Protein AF-A0A973L308-F1 (afdb_monomer)

Foldseek 3Di:
DDDDDDDPDDPLVVVLVVLLPDDPPDAAEDEDPDPVSCVSSVVSVYHYDYPCVVPPDD

Solvent-accessible surface area (backbone atoms only — not comparable to full-atom values): 3825 Å² total; per-residue (Å²): 140,82,92,85,82,87,47,96,70,53,60,66,59,46,49,45,52,56,60,65,71,50,64,88,91,59,88,45,79,46,73,46,83,56,69,65,58,51,52,57,37,39,76,67,70,32,47,78,45,49,55,53,81,82,52,70,81,132

Mean predicted aligned error: 2.77 Å

Nearest PDB structures (foldseek):
  7p97-assembly2_BBB  TM=6.697E-01  e=4.491E-01  Mycetohabitans rhizoxinica HKI 454
  5mq9-assembly2_B  TM=7.871E-01  e=1.256E+00  Bacillus subtilis subsp. subtilis str. 168
  4i9f-assembly1_B  TM=6.060E-01  e=2.495E+00  Mycobacterium tuberculosis
  6ifi-assembly1_A  TM=5.890E-01  e=2.495E+00  Vibrio cholerae
  1gq9-assembly1_B  TM=4.609E-01  e=1.896E+00  Escherichia coli

Sequence (58 aa):
GVRVERAPGSGDDRIVEVVAAREPGRPCLAVTADRELRTRVRALGAEVTGPRSVRPAD

Structure (mmCIF, N/CA/C/O backbone):
data_AF-A0A973L308-F1
#
_entry.id   AF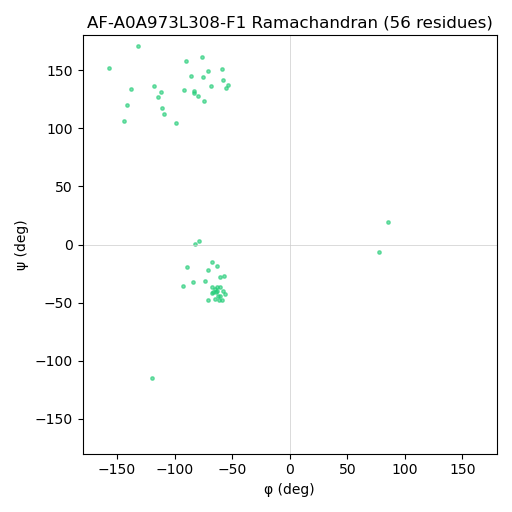-A0A973L308-F1
#
loop_
_atom_site.group_PDB
_atom_site.id
_atom_site.type_symbol
_atom_site.label_atom_id
_atom_site.label_alt_id
_atom_site.label_comp_id
_atom_site.label_asym_id
_atom_site.label_entity_id
_atom_site.label_seq_id
_atom_site.pdbx_PDB_ins_code
_atom_site.Cartn_x
_atom_site.Cartn_y
_atom_site.Cartn_z
_atom_site.occupancy
_atom_site.B_iso_or_equiv
_atom_site.auth_seq_id
_atom_site.auth_comp_id
_atom_site.auth_asym_id
_atom_site.auth_atom_id
_atom_site.pdbx_PDB_model_num
ATOM 1 N N . GLY A 1 1 ? -17.642 -12.861 1.298 1.00 92.31 1 GLY A N 1
ATOM 2 C CA . GLY A 1 1 ? -16.933 -12.899 -0.001 1.00 92.31 1 GLY A CA 1
ATOM 3 C C . GLY A 1 1 ? -15.831 -11.855 -0.020 1.00 92.31 1 GLY A C 1
ATOM 4 O O . GLY A 1 1 ? -15.766 -11.070 0.917 1.00 92.31 1 GLY A O 1
ATOM 5 N N . VAL A 1 2 ? -14.978 -11.837 -1.049 1.00 95.38 2 VAL A N 1
ATOM 6 C CA . VAL A 1 2 ? -13.868 -10.870 -1.188 1.00 95.38 2 VAL A CA 1
ATOM 7 C C . VAL A 1 2 ? -14.083 -10.039 -2.455 1.00 95.38 2 VAL A C 1
ATOM 9 O O . VAL A 1 2 ? -14.453 -10.597 -3.487 1.00 95.38 2 VAL A O 1
ATOM 12 N N . ARG A 1 3 ? -13.866 -8.719 -2.387 1.00 95.50 3 ARG A N 1
ATOM 13 C CA . ARG A 1 3 ? -13.857 -7.850 -3.575 1.00 95.50 3 ARG A CA 1
ATOM 14 C C . ARG A 1 3 ? -12.510 -7.993 -4.275 1.00 95.50 3 ARG A C 1
ATOM 16 O O . ARG A 1 3 ? -11.474 -7.827 -3.640 1.00 95.50 3 ARG A O 1
ATOM 23 N N . VAL A 1 4 ? -12.538 -8.281 -5.570 1.00 95.94 4 VAL A N 1
ATOM 24 C CA . VAL A 1 4 ? -11.339 -8.374 -6.408 1.00 95.94 4 VAL A CA 1
ATOM 25 C C . VAL A 1 4 ? -1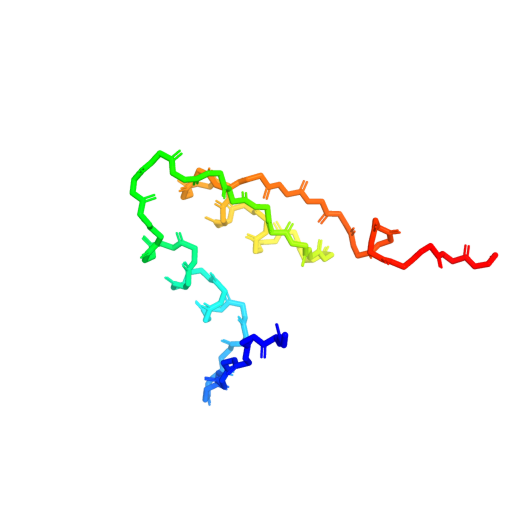1.388 -7.254 -7.434 1.00 95.94 4 VAL A C 1
ATOM 27 O O . VAL A 1 4 ? -12.377 -7.116 -8.150 1.00 95.94 4 VAL A O 1
ATOM 30 N N . GLU A 1 5 ? -10.320 -6.468 -7.515 1.00 95.62 5 GLU A N 1
ATOM 31 C CA . GLU A 1 5 ? -10.173 -5.418 -8.520 1.00 95.62 5 GLU A CA 1
ATOM 32 C C . GLU A 1 5 ? -9.074 -5.779 -9.513 1.00 95.62 5 GLU A C 1
ATOM 34 O O . GLU A 1 5 ? -7.970 -6.152 -9.119 1.00 95.62 5 GLU A O 1
ATOM 39 N N . ARG A 1 6 ? -9.366 -5.664 -10.815 1.00 95.25 6 ARG A N 1
ATOM 40 C CA . ARG A 1 6 ? -8.343 -5.817 -11.856 1.00 95.25 6 ARG A CA 1
ATOM 41 C C . ARG A 1 6 ? -7.584 -4.509 -12.038 1.00 95.25 6 ARG A C 1
ATOM 43 O O . ARG A 1 6 ? -8.204 -3.465 -12.243 1.00 95.25 6 ARG A O 1
ATOM 50 N N . ALA A 1 7 ? -6.259 -4.600 -12.033 1.00 96.38 7 ALA A N 1
ATOM 51 C CA . ALA A 1 7 ? -5.360 -3.522 -12.409 1.00 96.38 7 ALA A CA 1
ATOM 52 C C . ALA A 1 7 ? -4.912 -3.736 -13.866 1.00 96.38 7 ALA A C 1
ATOM 54 O O . ALA A 1 7 ? -4.122 -4.643 -14.114 1.00 96.38 7 ALA A O 1
ATOM 55 N N . PRO A 1 8 ? -5.429 -2.970 -14.847 1.00 86.69 8 PRO A N 1
ATOM 56 C CA . PRO A 1 8 ? -5.010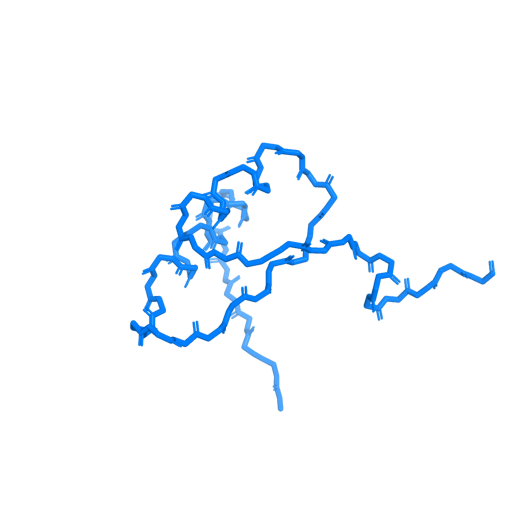 -3.108 -16.246 1.00 86.69 8 PRO A CA 1
ATOM 57 C C . PRO A 1 8 ? -3.550 -2.677 -16.479 1.00 86.69 8 PRO A C 1
ATOM 59 O O . PRO A 1 8 ? -2.983 -3.008 -17.514 1.00 86.69 8 PRO A O 1
ATOM 62 N N . GLY A 1 9 ? -2.951 -1.967 -15.515 1.00 91.69 9 GLY A N 1
ATOM 63 C CA . GLY A 1 9 ? -1.525 -1.655 -15.452 1.00 91.69 9 GLY A CA 1
ATOM 64 C C . GLY A 1 9 ? -0.898 -2.222 -14.179 1.00 91.69 9 GLY A C 1
ATOM 65 O O . GLY A 1 9 ? -0.845 -3.434 -13.986 1.00 91.69 9 GLY A O 1
ATOM 66 N N . SER A 1 10 ? -0.438 -1.344 -13.292 1.00 95.62 10 SER A N 1
ATOM 67 C CA . SER A 1 10 ? 0.188 -1.750 -12.034 1.00 95.62 10 SER A CA 1
ATOM 68 C C . SER A 1 10 ? -0.839 -2.061 -10.946 1.00 95.62 10 SER A C 1
ATOM 70 O O . SER A 1 10 ? -1.741 -1.265 -10.668 1.00 95.62 10 SER A O 1
ATOM 72 N N . GLY A 1 11 ? -0.662 -3.204 -10.280 1.00 96.31 11 GLY A N 1
ATOM 73 C CA . GLY A 1 11 ? -1.400 -3.530 -9.060 1.00 96.31 11 GLY A CA 1
ATOM 74 C C . GLY A 1 11 ? -1.143 -2.520 -7.944 1.00 96.31 11 GLY A C 1
ATOM 75 O O . GLY A 1 11 ? -2.074 -2.153 -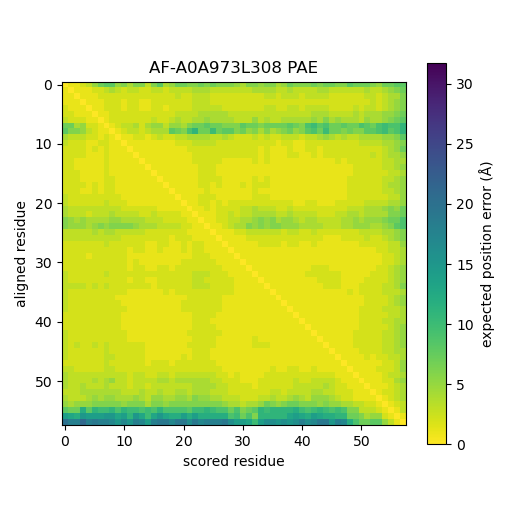7.233 1.00 96.31 11 GLY A O 1
ATOM 76 N N . ASP A 1 12 ? 0.084 -2.012 -7.844 1.00 96.88 12 ASP A N 1
ATOM 77 C CA . ASP A 1 12 ? 0.473 -1.054 -6.810 1.00 96.88 12 ASP A CA 1
ATOM 78 C C . ASP A 1 12 ? -0.227 0.290 -7.011 1.00 96.88 12 ASP A C 1
ATOM 80 O O . ASP A 1 12 ? -0.758 0.855 -6.055 1.00 96.88 12 ASP A O 1
ATOM 84 N N . ASP A 1 13 ? -0.327 0.762 -8.256 1.00 96.81 13 ASP A N 1
ATOM 85 C CA . ASP A 1 13 ? -1.072 1.987 -8.560 1.00 96.81 13 ASP A CA 1
ATOM 86 C C . ASP A 1 13 ? -2.559 1.817 -8.246 1.00 96.81 13 ASP A C 1
ATOM 88 O O . ASP A 1 13 ? -3.156 2.682 -7.604 1.00 96.81 13 ASP A O 1
ATOM 92 N N . ARG A 1 14 ? -3.143 0.655 -8.575 1.00 98.00 14 ARG A N 1
ATOM 93 C CA . ARG A 1 14 ? -4.531 0.363 -8.194 1.00 98.00 14 ARG A CA 1
ATOM 94 C C . ARG A 1 14 ? -4.713 0.301 -6.676 1.00 98.00 14 ARG A C 1
ATOM 96 O O . ARG A 1 14 ? -5.735 0.754 -6.168 1.00 98.00 14 ARG A O 1
ATOM 103 N N . ILE A 1 15 ? -3.747 -0.225 -5.926 1.00 97.75 15 ILE A N 1
ATOM 104 C CA . ILE A 1 15 ? -3.805 -0.207 -4.458 1.00 97.75 15 ILE A CA 1
ATOM 105 C C . ILE A 1 15 ? -3.820 1.238 -3.948 1.00 97.75 15 ILE A C 1
ATOM 107 O O . ILE A 1 15 ? -4.635 1.560 -3.085 1.00 97.75 15 ILE A O 1
ATOM 111 N N . VAL A 1 16 ? -2.974 2.118 -4.490 1.00 97.94 16 VAL A N 1
ATOM 112 C CA . VAL A 1 16 ? -2.952 3.542 -4.113 1.00 97.94 16 VAL A CA 1
ATOM 113 C C . VAL A 1 16 ? -4.296 4.211 -4.412 1.00 97.94 16 VAL A C 1
ATOM 115 O O . VAL A 1 16 ? -4.828 4.899 -3.542 1.00 97.94 16 VAL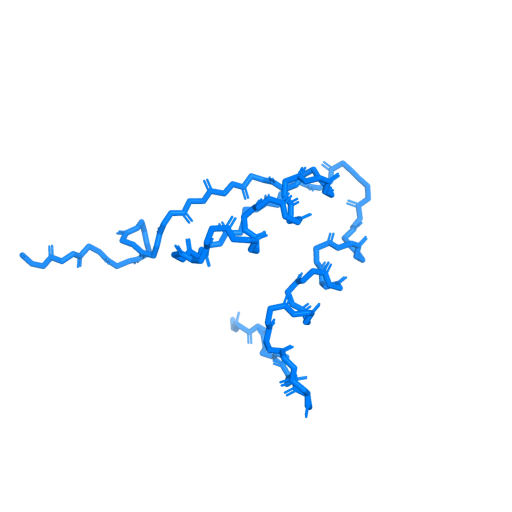 A O 1
ATOM 118 N N . GLU A 1 17 ? -4.885 3.962 -5.584 1.00 97.50 17 GLU A N 1
ATOM 119 C CA . GLU A 1 17 ? -6.215 4.470 -5.958 1.00 97.50 17 GLU A CA 1
ATOM 12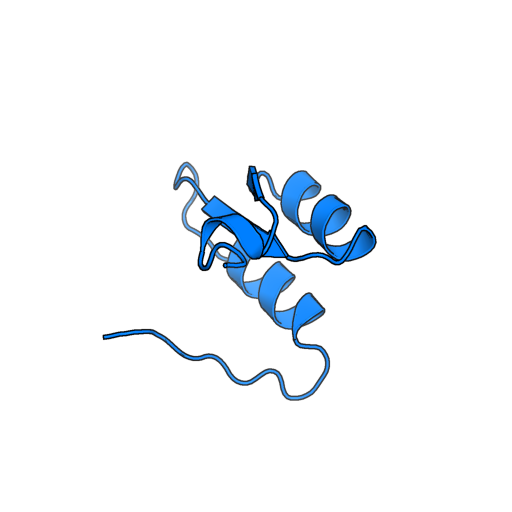0 C C . GLU A 1 17 ? -7.305 4.010 -4.978 1.00 97.50 17 GLU A C 1
ATOM 122 O O . GLU A 1 17 ? -8.080 4.826 -4.478 1.00 97.50 17 GLU A O 1
ATOM 127 N N . VAL A 1 18 ? -7.339 2.715 -4.646 1.00 97.06 18 VAL A N 1
ATOM 128 C CA . VAL A 1 18 ? -8.318 2.147 -3.704 1.00 97.06 18 VAL A CA 1
ATOM 129 C C . VAL A 1 18 ? -8.153 2.740 -2.303 1.00 97.06 18 VAL A C 1
ATOM 131 O O . VAL A 1 18 ? -9.144 3.029 -1.632 1.00 97.06 18 VAL A O 1
ATOM 134 N N . VAL A 1 19 ? -6.913 2.947 -1.850 1.00 97.88 19 VAL A N 1
ATOM 135 C CA . VAL A 1 19 ? -6.630 3.581 -0.555 1.00 97.88 19 VAL A CA 1
ATOM 136 C C . VAL A 1 19 ? -7.062 5.048 -0.558 1.00 97.88 19 VAL A C 1
ATOM 138 O O . VAL A 1 19 ? -7.611 5.511 0.442 1.00 97.88 19 VAL A O 1
ATOM 141 N N . ALA A 1 20 ? -6.831 5.780 -1.649 1.00 97.44 20 ALA A N 1
ATOM 142 C CA . ALA A 1 20 ? -7.209 7.187 -1.774 1.00 97.44 20 ALA A CA 1
ATOM 143 C C . ALA A 1 20 ? -8.732 7.382 -1.817 1.00 97.44 20 ALA A C 1
ATOM 145 O O . ALA A 1 20 ? -9.239 8.335 -1.235 1.00 97.44 20 ALA A O 1
ATOM 146 N N . ALA A 1 21 ? -9.461 6.461 -2.452 1.00 97.19 21 ALA A N 1
ATOM 147 C CA . ALA A 1 21 ? -10.914 6.527 -2.610 1.00 97.19 21 ALA A CA 1
ATOM 148 C C . ALA A 1 21 ? -11.710 6.108 -1.359 1.00 97.19 21 ALA A C 1
ATOM 150 O O . ALA A 1 21 ? -12.936 6.018 -1.408 1.00 97.19 21 ALA A O 1
ATOM 151 N N . ARG A 1 22 ? -11.041 5.792 -0.244 1.00 95.31 22 ARG A N 1
ATOM 152 C CA . ARG A 1 22 ? -11.724 5.358 0.979 1.00 95.31 22 ARG A CA 1
ATOM 153 C C . ARG A 1 22 ? -12.468 6.512 1.653 1.00 95.31 22 ARG A C 1
ATOM 155 O O . ARG A 1 22 ? -12.002 7.647 1.648 1.00 95.31 22 ARG A O 1
ATOM 162 N N . GLU A 1 23 ? -13.563 6.176 2.331 1.00 95.81 23 GLU A N 1
ATOM 163 C CA . GLU A 1 23 ? -14.303 7.130 3.161 1.00 95.81 23 GLU A CA 1
ATOM 164 C C . GLU A 1 23 ? -13.396 7.791 4.221 1.00 95.81 23 GLU A C 1
ATOM 166 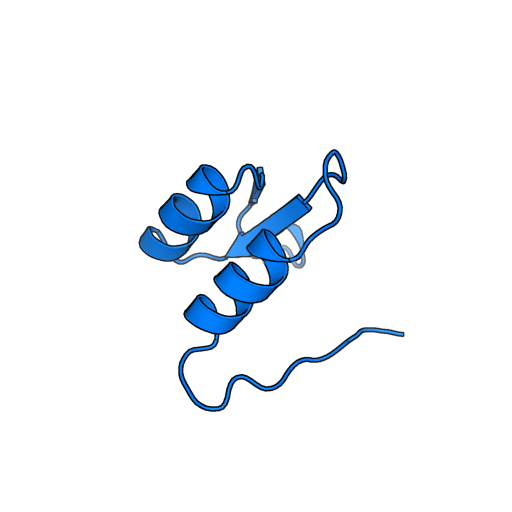O O . GLU A 1 23 ? -12.631 7.083 4.896 1.00 95.81 23 GLU A O 1
ATOM 171 N N . PRO A 1 24 ? -13.478 9.123 4.411 1.00 90.81 24 PRO A N 1
ATOM 172 C CA . PRO A 1 24 ? -12.717 9.824 5.437 1.00 90.81 24 PRO A CA 1
ATOM 173 C C . PRO A 1 24 ? -12.921 9.222 6.832 1.00 90.81 24 PRO A C 1
ATOM 175 O O . PRO A 1 24 ? -14.030 8.874 7.229 1.00 90.81 24 PRO A O 1
ATOM 178 N N . GLY A 1 25 ? -11.833 9.085 7.592 1.00 90.50 25 GLY A N 1
ATOM 179 C CA . GLY A 1 25 ? -11.861 8.521 8.946 1.00 90.50 25 GLY A CA 1
ATOM 180 C C . GLY A 1 25 ? -11.978 6.995 9.015 1.00 90.50 25 GLY A C 1
ATOM 181 O O . GLY A 1 25 ? -11.835 6.432 10.099 1.00 90.50 25 GLY A O 1
ATOM 182 N N . ARG A 1 26 ? -12.172 6.293 7.888 1.00 95.69 26 ARG A N 1
ATOM 183 C CA . ARG A 1 26 ? -12.182 4.826 7.871 1.00 95.69 26 ARG A CA 1
ATOM 184 C C . ARG A 1 26 ? -10.754 4.270 8.006 1.00 95.69 26 ARG A C 1
ATOM 186 O O . ARG A 1 26 ? -9.915 4.570 7.146 1.00 95.69 26 ARG A O 1
ATOM 193 N N . PRO A 1 27 ? -10.469 3.421 9.017 1.00 97.12 27 PRO A N 1
ATOM 194 C CA . PRO A 1 27 ? -9.174 2.759 9.139 1.00 97.12 27 PRO A CA 1
ATOM 195 C C . PRO A 1 27 ? -8.849 1.925 7.899 1.00 97.12 27 PRO A C 1
ATOM 197 O O . PRO A 1 27 ? -9.724 1.278 7.314 1.00 97.12 27 PRO A O 1
ATOM 200 N N . CYS A 1 28 ? -7.582 1.939 7.493 1.00 98.00 28 CYS A N 1
ATOM 201 C CA . CYS A 1 28 ? -7.114 1.251 6.298 1.00 98.00 28 CYS A CA 1
ATOM 202 C C . CYS A 1 28 ? -5.744 0.631 6.557 1.00 98.00 28 CYS A C 1
ATOM 204 O O . CYS A 1 28 ? -4.797 1.351 6.860 1.00 98.00 28 CYS A O 1
ATOM 206 N N . LEU A 1 29 ? -5.650 -0.692 6.421 1.00 98.00 29 LEU A N 1
ATOM 207 C CA . LEU A 1 29 ? -4.40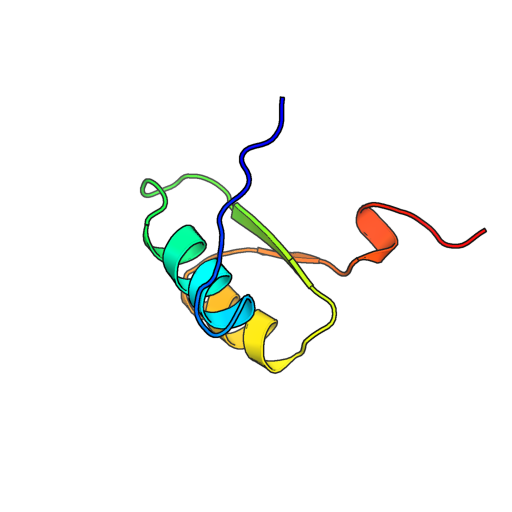3 -1.443 6.529 1.00 98.00 29 LEU A CA 1
ATOM 208 C C . LEU A 1 29 ? -4.023 -1.992 5.153 1.00 98.00 29 LEU A C 1
ATOM 210 O O . LEU A 1 29 ? -4.740 -2.821 4.593 1.00 98.00 29 LEU A O 1
ATOM 214 N N . ALA A 1 30 ? -2.878 -1.562 4.631 1.00 97.88 30 ALA A N 1
ATOM 215 C CA . ALA A 1 30 ? -2.273 -2.130 3.436 1.00 97.88 30 ALA A CA 1
ATOM 216 C C . ALA A 1 30 ? -1.289 -3.248 3.813 1.00 97.88 30 ALA A C 1
ATOM 218 O O . ALA A 1 30 ? -0.435 -3.093 4.690 1.00 97.88 30 ALA A O 1
ATOM 219 N N . VAL A 1 31 ? -1.383 -4.380 3.117 1.00 97.69 31 VAL A N 1
ATOM 220 C CA . VAL A 1 31 ? -0.465 -5.512 3.279 1.00 97.69 31 VAL A CA 1
ATOM 221 C C . VAL A 1 31 ? 0.416 -5.594 2.040 1.00 97.69 31 VAL A C 1
ATOM 223 O O . VAL A 1 31 ? -0.066 -5.909 0.958 1.00 97.69 31 VAL A O 1
ATOM 226 N N . THR A 1 32 ? 1.710 -5.320 2.181 1.00 96.94 32 THR A N 1
ATOM 227 C CA . THR A 1 32 ? 2.663 -5.429 1.065 1.00 96.94 32 THR A CA 1
ATOM 228 C C . THR A 1 32 ? 4.090 -5.625 1.571 1.00 96.94 32 THR A C 1
ATOM 230 O O . THR A 1 32 ? 4.438 -5.192 2.671 1.00 96.94 32 THR A O 1
ATOM 233 N N . ALA A 1 33 ? 4.940 -6.293 0.793 1.00 96.88 33 ALA A N 1
ATOM 234 C CA . ALA A 1 33 ? 6.380 -6.365 1.055 1.00 96.88 33 ALA A CA 1
ATOM 235 C C . ALA A 1 33 ? 7.163 -5.215 0.396 1.00 96.88 33 ALA A C 1
ATOM 237 O O . ALA A 1 33 ? 8.275 -4.923 0.836 1.00 96.88 33 ALA A O 1
ATOM 238 N N . ASP A 1 34 ? 6.581 -4.560 -0.608 1.00 97.75 34 ASP A N 1
ATOM 239 C CA . ASP A 1 34 ? 7.230 -3.506 -1.386 1.00 97.75 34 ASP A CA 1
ATOM 240 C C . ASP A 1 34 ? 7.468 -2.249 -0.536 1.00 97.75 34 ASP A C 1
ATOM 242 O O . ASP A 1 34 ? 6.600 -1.857 0.232 1.00 97.75 34 ASP A O 1
ATOM 246 N N . ARG A 1 35 ? 8.641 -1.611 -0.619 1.00 97.88 35 ARG A N 1
ATOM 247 C CA . ARG A 1 35 ? 8.969 -0.449 0.234 1.00 97.88 35 ARG A CA 1
ATOM 248 C C . ARG A 1 35 ? 8.435 0.875 -0.307 1.00 97.88 35 ARG A C 1
ATOM 250 O O . ARG A 1 35 ? 8.097 1.760 0.484 1.00 97.88 35 ARG A O 1
ATOM 257 N N . GLU A 1 36 ? 8.364 1.015 -1.621 1.00 98.12 36 GLU A N 1
ATOM 258 C CA . GLU A 1 36 ? 7.875 2.224 -2.272 1.00 98.12 36 GLU A CA 1
ATOM 259 C C . GLU A 1 36 ? 6.365 2.354 -2.067 1.00 98.12 36 GLU A C 1
ATOM 261 O O . GLU A 1 36 ? 5.889 3.380 -1.571 1.00 98.12 36 GLU A O 1
ATOM 266 N N . LEU A 1 37 ? 5.616 1.275 -2.307 1.00 98.31 37 LEU A N 1
ATOM 267 C CA . LEU A 1 37 ? 4.173 1.243 -2.101 1.00 98.31 37 LEU A CA 1
ATOM 268 C C . LEU A 1 37 ? 3.810 1.569 -0.649 1.00 98.31 37 LEU A C 1
ATOM 270 O O . LEU A 1 37 ? 2.882 2.338 -0.409 1.00 98.31 37 LEU A O 1
ATOM 274 N N . ARG A 1 38 ? 4.573 1.062 0.331 1.00 98.44 38 ARG A N 1
ATOM 275 C CA . ARG A 1 38 ? 4.374 1.401 1.755 1.00 98.44 38 ARG A CA 1
ATOM 276 C C . ARG A 1 38 ? 4.446 2.896 2.007 1.00 98.44 38 ARG A C 1
ATOM 278 O O . ARG A 1 38 ? 3.654 3.418 2.785 1.00 98.44 38 ARG A O 1
ATOM 285 N N . THR A 1 39 ? 5.405 3.567 1.379 1.00 98.50 39 THR A N 1
ATOM 286 C CA . THR A 1 39 ? 5.578 5.014 1.514 1.00 98.50 39 THR A CA 1
ATOM 287 C C . THR A 1 39 ? 4.375 5.741 0.920 1.00 98.50 39 THR A C 1
ATOM 289 O O . THR A 1 39 ? 3.778 6.585 1.588 1.00 98.50 39 THR A O 1
ATOM 292 N N . ARG A 1 40 ? 3.952 5.341 -0.286 1.00 98.62 40 ARG A N 1
ATOM 293 C CA . ARG A 1 40 ? 2.816 5.941 -1.002 1.00 98.62 40 ARG A CA 1
ATOM 294 C C . ARG A 1 40 ? 1.498 5.801 -0.231 1.00 98.62 40 ARG A C 1
ATOM 296 O O . ARG A 1 40 ? 0.796 6.789 -0.044 1.00 98.62 40 ARG A O 1
ATOM 303 N N . VAL A 1 41 ? 1.174 4.614 0.284 1.00 98.56 41 VAL A N 1
ATOM 304 C CA . VAL A 1 41 ? -0.095 4.399 1.012 1.00 98.56 41 VAL A CA 1
ATOM 305 C C . VAL A 1 41 ? -0.094 5.025 2.409 1.00 98.56 41 VAL A C 1
ATOM 307 O O . VAL A 1 41 ? -1.133 5.503 2.863 1.00 98.56 41 VAL A O 1
ATOM 310 N N . ARG A 1 42 ? 1.066 5.104 3.078 1.00 98.12 42 ARG A N 1
ATOM 311 C CA . ARG A 1 42 ? 1.195 5.833 4.352 1.00 98.12 42 ARG A CA 1
ATOM 312 C C . ARG A 1 42 ? 0.968 7.326 4.185 1.00 98.12 42 ARG A C 1
ATOM 314 O O . ARG A 1 42 ? 0.318 7.921 5.036 1.00 98.12 42 ARG A O 1
ATOM 321 N N . ALA A 1 43 ? 1.441 7.919 3.087 1.00 98.25 43 ALA A N 1
ATOM 322 C CA . ALA A 1 43 ? 1.174 9.324 2.777 1.00 98.25 43 ALA A CA 1
ATOM 323 C C . ALA A 1 43 ? -0.331 9.608 2.614 1.00 98.25 43 ALA A C 1
ATOM 325 O O . ALA A 1 43 ? -0.791 10.701 2.927 1.00 98.25 43 ALA A O 1
ATOM 326 N N . LEU A 1 44 ? -1.110 8.604 2.199 1.00 98.00 44 LEU A N 1
ATOM 327 C CA . LEU A 1 44 ? -2.569 8.677 2.145 1.00 98.00 44 LEU A CA 1
ATOM 328 C C . LEU A 1 44 ? -3.243 8.393 3.492 1.00 98.00 44 LEU A C 1
ATOM 330 O O . LEU A 1 44 ? -4.469 8.397 3.547 1.00 98.00 44 LEU A O 1
AT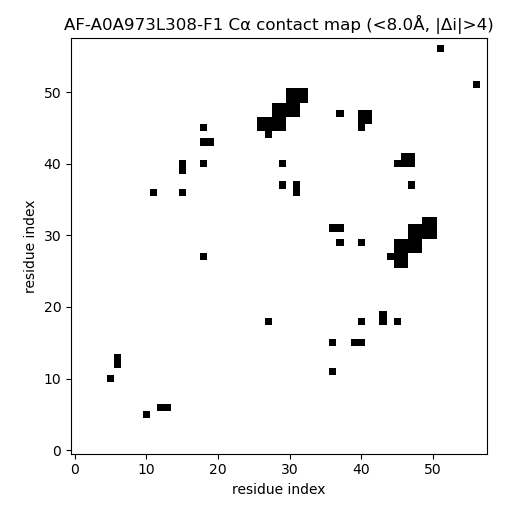OM 334 N N . GLY A 1 45 ? -2.496 8.121 4.564 1.00 97.69 45 GLY A N 1
ATOM 335 C CA . GLY A 1 45 ? -3.011 7.826 5.903 1.00 97.69 45 GLY A CA 1
ATOM 336 C C . GLY A 1 45 ? -3.394 6.363 6.141 1.00 97.69 45 GLY A C 1
ATOM 337 O O . GLY A 1 45 ? -4.180 6.094 7.047 1.00 97.69 45 GLY A O 1
ATOM 338 N N . ALA A 1 46 ? -2.901 5.426 5.325 1.00 98.31 46 ALA A N 1
ATOM 339 C CA . ALA A 1 46 ? -3.051 4.001 5.604 1.00 98.31 46 ALA A CA 1
ATOM 340 C C . ALA A 1 46 ? -1.941 3.486 6.529 1.00 98.31 46 ALA A C 1
ATOM 342 O O . ALA A 1 46 ? -0.772 3.868 6.430 1.00 98.31 46 ALA A O 1
ATOM 343 N N . GLU A 1 47 ? -2.304 2.546 7.390 1.00 98.44 47 GLU A N 1
ATOM 344 C CA . GLU A 1 47 ? -1.357 1.707 8.107 1.00 98.44 47 GLU A CA 1
ATOM 345 C C . GLU A 1 47 ? -0.785 0.631 7.181 1.00 98.44 47 GLU A C 1
ATOM 347 O O . GLU A 1 47 ? -1.337 0.314 6.125 1.00 98.44 47 GLU A O 1
ATOM 352 N N . VAL A 1 48 ? 0.346 0.048 7.576 1.00 98.50 48 VAL A N 1
ATOM 353 C CA . VAL A 1 48 ? 1.073 -0.921 6.752 1.00 98.50 48 VAL A CA 1
ATOM 354 C C . VAL A 1 48 ? 1.572 -2.082 7.591 1.00 98.50 48 VAL A C 1
ATOM 356 O O . VAL A 1 48 ? 2.265 -1.871 8.586 1.00 98.50 48 VAL A O 1
ATOM 359 N N . THR A 1 49 ? 1.364 -3.296 7.084 1.00 97.88 49 THR A N 1
ATOM 360 C CA . THR A 1 49 ? 2.007 -4.519 7.580 1.00 97.88 49 THR A CA 1
ATOM 361 C C . THR A 1 49 ? 2.605 -5.358 6.441 1.00 97.88 49 THR A C 1
ATOM 363 O O . THR A 1 49 ? 2.436 -5.062 5.256 1.00 97.88 49 THR A O 1
ATOM 366 N N . GLY A 1 50 ? 3.372 -6.389 6.799 1.00 96.38 50 GLY A N 1
ATOM 367 C CA . GLY A 1 50 ? 3.974 -7.328 5.852 1.00 96.38 50 GLY A CA 1
ATOM 368 C C . GLY A 1 50 ? 3.084 -8.544 5.555 1.00 96.38 50 GLY A C 1
ATOM 369 O O . GLY A 1 50 ? 2.278 -8.918 6.401 1.00 96.38 50 GLY A O 1
ATOM 370 N N . PRO A 1 51 ? 3.276 -9.239 4.416 1.00 95.00 51 PRO A N 1
ATOM 371 C CA . PRO A 1 51 ? 2.432 -10.375 4.013 1.00 95.00 51 PRO A CA 1
ATOM 372 C C . PRO A 1 51 ? 2.357 -11.526 5.026 1.00 95.00 51 PRO A C 1
ATOM 374 O O . PRO A 1 51 ? 1.342 -12.214 5.107 1.00 95.00 51 PRO A O 1
ATOM 377 N N . ARG A 1 52 ? 3.399 -11.699 5.853 1.00 95.00 52 ARG A N 1
ATOM 378 C CA . ARG A 1 52 ? 3.433 -12.730 6.905 1.00 95.00 52 ARG A CA 1
ATOM 379 C C . ARG A 1 52 ? 2.365 -12.548 7.986 1.00 95.00 52 ARG A C 1
ATOM 381 O O . ARG A 1 52 ? 2.068 -13.506 8.685 1.00 95.00 52 ARG A O 1
ATOM 388 N N . SER A 1 53 ? 1.773 -11.359 8.122 1.00 94.38 53 SER A N 1
ATOM 389 C CA . SER A 1 53 ? 0.654 -11.159 9.050 1.00 94.38 53 SER A CA 1
ATOM 390 C C . SER A 1 53 ? -0.636 -11.829 8.575 1.00 94.38 53 SER A C 1
ATOM 392 O O . SER A 1 53 ? -1.528 -12.056 9.380 1.00 94.38 53 SER A O 1
ATOM 394 N N . VAL A 1 54 ? -0.761 -12.091 7.269 1.00 92.25 54 VAL A N 1
ATOM 395 C CA . VAL A 1 54 ? -1.940 -12.736 6.671 1.00 92.25 54 VAL A CA 1
ATOM 396 C C . VAL A 1 54 ? -1.743 -14.246 6.596 1.00 92.25 54 VAL A C 1
ATOM 398 O O . VAL A 1 54 ? -2.688 -15.003 6.796 1.00 92.25 54 VAL A O 1
ATOM 401 N N . ARG A 1 55 ? -0.511 -14.689 6.333 1.00 91.69 55 ARG A N 1
ATOM 402 C CA . ARG A 1 55 ? -0.131 -16.101 6.361 1.00 91.69 55 ARG A CA 1
ATOM 403 C C . ARG A 1 55 ? 1.295 -16.239 6.907 1.00 91.69 55 ARG A C 1
ATOM 405 O O . ARG A 1 55 ? 2.234 -15.878 6.191 1.00 91.69 55 ARG A O 1
ATOM 412 N N . PRO A 1 56 ? 1.466 -16.723 8.149 1.00 84.38 56 PRO A N 1
ATOM 413 C CA . PRO A 1 56 ? 2.780 -17.036 8.699 1.00 84.38 56 PRO A CA 1
ATOM 414 C C . PRO A 1 56 ? 3.502 -18.082 7.841 1.00 84.38 56 PRO A C 1
ATOM 416 O O . PRO A 1 56 ? 2.853 -18.891 7.177 1.00 84.38 56 PRO A O 1
ATOM 419 N N . ALA A 1 57 ? 4.834 -18.036 7.829 1.00 79.56 57 ALA A N 1
ATOM 420 C CA . ALA A 1 57 ? 5.614 -19.173 7.351 1.00 79.56 57 ALA A CA 1
ATOM 421 C C . ALA A 1 57 ? 5.596 -20.256 8.439 1.00 79.56 57 ALA A C 1
ATOM 423 O O . ALA A 1 57 ? 5.571 -19.897 9.620 1.00 79.56 57 ALA A O 1
ATOM 424 N N . ASP A 1 58 ? 5.565 -21.522 8.021 1.00 73.25 58 ASP A N 1
ATOM 425 C CA . ASP A 1 58 ? 5.678 -22.682 8.914 1.00 73.25 58 ASP A CA 1
ATOM 426 C C . ASP A 1 58 ? 7.015 -22.690 9.678 1.00 73.25 58 ASP A C 1
ATOM 428 O O . ASP A 1 58 ? 8.028 -22.199 9.115 1.00 73.25 58 ASP A O 1
#

pLDDT: mean 95.43, std 4.62, range [73.25, 98.62]

Radius of gyration: 11.95 Å; Cα contacts (8 Å, |Δi|>4): 46; chains: 1; bounding box: 26×32×25 Å

Secondary structure (DSSP, 8-state):
-------SS-HHHHHHHHHHTSPTT---EEE-S-HHHHHHHHHTT-EEE-GGGTS---